Protein AF-A0A2N5FIF6-F1 (afdb_monomer_lite)

Sequence (144 aa):
MFKKMLKNERGLTLIELLAVVVILGIIAAIAVPSIGGIINKSKEDAVHAEALQVLDAAKLYVSTNNPTATTTTLTNDGANSNKELDEYLDGVGTYSITVNYADGKYSYADIEVTKDSKTVEYETEAKLRSKDTSKTPASGDSGS

Radius of gyration: 27.83 Å; chains: 1; bounding box: 78×58×68 Å

Structure (mmCIF, N/CA/C/O backbone):
data_AF-A0A2N5FIF6-F1
#
_entry.id   AF-A0A2N5FIF6-F1
#
loop_
_atom_site.group_PDB
_atom_site.id
_atom_site.type_symbol
_atom_site.label_atom_id
_atom_site.label_alt_id
_atom_site.label_comp_id
_atom_site.label_asym_id
_atom_site.label_entity_id
_atom_site.label_seq_id
_atom_site.pdbx_PDB_ins_code
_atom_site.Cartn_x
_atom_site.Cartn_y
_atom_site.Cartn_z
_atom_site.occupancy
_atom_site.B_iso_or_equiv
_atom_site.auth_seq_id
_atom_site.auth_comp_id
_atom_site.auth_asym_id
_atom_site.auth_atom_id
_atom_site.pdbx_PDB_model_num
ATOM 1 N N . MET A 1 1 ? -51.373 35.112 42.121 1.00 45.31 1 MET A N 1
ATOM 2 C CA . MET A 1 1 ? -51.555 33.856 42.881 1.00 45.31 1 MET A CA 1
ATOM 3 C C . MET A 1 1 ? -50.935 32.716 42.069 1.00 45.31 1 MET A C 1
ATOM 5 O O . MET A 1 1 ? -51.586 32.194 41.179 1.00 45.31 1 MET A O 1
ATOM 9 N N . PHE A 1 2 ? -49.651 32.398 42.281 1.00 54.78 2 PHE A N 1
ATOM 10 C CA . PHE A 1 2 ? -48.960 31.312 41.566 1.00 54.78 2 PHE A CA 1
ATOM 11 C C . PHE A 1 2 ? -48.974 30.049 42.432 1.00 54.78 2 PHE A C 1
ATOM 13 O O . PHE A 1 2 ? -48.338 29.993 43.483 1.00 54.78 2 PHE A O 1
ATOM 20 N N . LYS A 1 3 ? -49.740 29.043 42.006 1.00 60.75 3 LYS A N 1
ATOM 21 C CA . LYS A 1 3 ? -49.862 27.747 42.679 1.00 60.75 3 LYS A CA 1
ATOM 22 C C . LYS A 1 3 ? -48.603 26.926 42.379 1.00 60.75 3 LYS A C 1
ATOM 24 O O . LYS A 1 3 ? -48.448 26.413 41.276 1.00 60.75 3 LYS A O 1
ATOM 29 N N . LYS A 1 4 ? -47.682 26.833 43.345 1.00 60.00 4 LYS A N 1
ATOM 30 C CA . LYS A 1 4 ? -46.513 25.943 43.270 1.00 60.00 4 LYS A CA 1
ATOM 31 C C . LYS A 1 4 ? -46.995 24.490 43.224 1.00 60.00 4 LYS A C 1
ATOM 33 O O . LYS A 1 4 ? -47.425 23.943 44.234 1.00 60.00 4 LYS A O 1
ATOM 38 N N . MET A 1 5 ? -46.923 23.870 42.049 1.00 65.50 5 MET A N 1
ATOM 39 C CA . MET A 1 5 ? -46.959 22.416 41.916 1.00 65.50 5 MET A CA 1
ATOM 40 C C . MET A 1 5 ? -45.620 21.875 42.429 1.00 65.50 5 MET A C 1
ATOM 42 O O . MET A 1 5 ? -44.602 22.022 41.756 1.00 65.50 5 MET A O 1
ATOM 46 N N . LEU A 1 6 ? -45.597 21.293 43.630 1.00 66.00 6 LEU A N 1
ATOM 47 C CA . LEU A 1 6 ? -44.463 20.480 44.068 1.00 66.00 6 LEU A CA 1
ATOM 48 C C . LEU A 1 6 ? -44.429 19.230 43.178 1.00 66.00 6 LEU A C 1
ATOM 50 O O . LEU A 1 6 ? -45.293 18.360 43.282 1.00 66.00 6 LEU A O 1
ATOM 54 N N . LYS A 1 7 ? -43.468 19.184 42.252 1.00 65.50 7 LYS A N 1
ATOM 55 C CA . LYS A 1 7 ? -43.169 17.988 41.464 1.00 65.50 7 LYS A CA 1
ATOM 56 C C . LYS A 1 7 ? -42.639 16.911 42.407 1.00 65.50 7 LYS A C 1
ATOM 58 O O . LYS A 1 7 ? -41.725 17.150 43.188 1.00 65.50 7 LYS A O 1
ATOM 63 N N . ASN A 1 8 ? -43.256 15.741 42.333 1.00 64.81 8 ASN A N 1
ATOM 64 C CA . ASN A 1 8 ? -42.895 14.567 43.109 1.00 64.81 8 ASN A CA 1
ATOM 65 C C . ASN A 1 8 ? -41.636 13.945 42.476 1.00 64.81 8 ASN A C 1
ATOM 67 O O . ASN A 1 8 ? -41.737 13.174 41.523 1.00 64.81 8 ASN A O 1
ATOM 71 N N . GLU A 1 9 ? -40.456 14.331 42.957 1.00 67.06 9 GLU A N 1
ATOM 72 C CA . GLU A 1 9 ? -39.167 13.755 42.557 1.00 67.06 9 GLU A CA 1
ATOM 73 C C . GLU A 1 9 ? -39.080 12.322 43.116 1.00 67.06 9 GLU A C 1
ATOM 75 O O . GLU A 1 9 ? -38.637 12.092 44.241 1.00 67.06 9 GLU A O 1
ATOM 80 N N . ARG A 1 10 ? -39.582 11.336 42.363 1.00 72.12 10 ARG A N 1
ATOM 81 C CA . ARG A 1 10 ? -39.348 9.918 42.665 1.00 72.12 10 ARG A CA 1
ATOM 82 C C . ARG A 1 10 ? -37.876 9.622 42.367 1.00 72.12 10 ARG A C 1
ATOM 84 O O . ARG A 1 10 ? -37.499 9.531 41.204 1.00 72.12 10 ARG A O 1
ATOM 91 N N . GLY A 1 11 ? -37.055 9.537 43.410 1.00 72.88 11 GLY A N 1
ATOM 92 C CA . GLY A 1 11 ? -35.635 9.212 43.290 1.00 72.88 11 GLY A CA 1
ATOM 93 C C . GLY A 1 11 ? -35.421 7.792 42.762 1.00 72.88 11 GLY A C 1
ATOM 94 O O . GLY A 1 11 ? -36.074 6.856 43.222 1.00 72.88 11 GLY A O 1
ATOM 95 N N . LEU A 1 12 ? -34.507 7.652 41.800 1.00 75.81 12 LEU A N 1
ATOM 96 C CA . LEU A 1 12 ? -33.992 6.362 41.341 1.00 75.81 12 LEU A CA 1
ATOM 97 C C . LEU A 1 12 ? -33.280 5.652 42.492 1.00 75.81 12 LEU A C 1
ATOM 99 O O . LEU A 1 12 ? -32.583 6.278 43.295 1.00 75.81 12 LEU A O 1
ATOM 103 N N . THR A 1 13 ? -33.441 4.338 42.569 1.00 89.62 13 THR A N 1
ATOM 104 C CA . THR A 1 13 ? -32.770 3.544 43.596 1.00 89.62 13 THR A CA 1
ATOM 105 C C . THR A 1 13 ? -31.311 3.287 43.207 1.00 89.62 13 THR A C 1
ATOM 107 O O . THR A 1 13 ? -30.980 3.135 42.031 1.00 89.62 13 THR A O 1
ATOM 110 N N . LEU A 1 14 ? -30.404 3.201 44.190 1.00 85.81 14 LEU A N 1
ATOM 111 C CA . LEU A 1 14 ? -28.992 2.883 43.917 1.00 85.81 14 LEU A CA 1
ATOM 112 C C . LEU A 1 14 ? -28.826 1.522 43.223 1.00 85.81 14 LEU A C 1
ATOM 114 O O . LEU A 1 14 ? -27.903 1.349 42.433 1.00 85.81 14 LEU A O 1
ATOM 118 N N . ILE A 1 15 ? -29.729 0.572 43.490 1.00 90.62 15 ILE A N 1
ATOM 119 C CA . ILE A 1 15 ? -29.700 -0.760 42.878 1.00 90.62 15 ILE A CA 1
ATOM 120 C C . ILE A 1 15 ? -30.021 -0.717 41.377 1.00 90.62 15 ILE A C 1
ATOM 122 O O . ILE A 1 15 ? -29.394 -1.444 40.610 1.00 90.62 15 ILE A O 1
ATOM 126 N N . GLU A 1 16 ? -30.924 0.166 40.938 1.00 88.56 16 GLU A N 1
ATOM 127 C CA . GLU A 1 16 ? -31.212 0.366 39.511 1.00 88.56 16 GLU A CA 1
ATOM 128 C C . GLU A 1 16 ? -30.000 0.929 38.775 1.00 88.56 16 GLU A C 1
ATOM 130 O O . GLU A 1 16 ? -29.629 0.418 37.719 1.00 88.56 16 GLU A O 1
ATOM 135 N N . LEU A 1 17 ? -29.334 1.934 39.351 1.00 90.00 17 LEU A N 1
ATOM 136 C CA . LEU A 1 17 ? -28.117 2.484 38.752 1.00 90.00 17 LEU A CA 1
ATOM 137 C C . LEU A 1 17 ? -26.974 1.461 38.742 1.00 90.00 17 LEU A C 1
ATOM 139 O O . LEU A 1 17 ? -26.237 1.376 37.760 1.00 90.00 17 LEU A O 1
ATOM 143 N N . LEU A 1 18 ? -26.856 0.642 39.790 1.00 92.12 18 LEU A N 1
ATOM 144 C CA . LEU A 1 18 ? -25.831 -0.395 39.875 1.00 92.12 18 LEU A CA 1
ATOM 145 C C . LEU A 1 18 ? -26.025 -1.485 38.813 1.00 92.12 18 LEU A C 1
ATOM 147 O O . LEU A 1 18 ? -25.063 -1.846 38.136 1.00 92.12 18 LEU A O 1
ATOM 151 N N . ALA A 1 19 ? -27.254 -1.969 38.612 1.00 93.25 19 ALA A N 1
ATOM 152 C CA . ALA A 1 19 ? -27.547 -2.976 37.592 1.00 93.25 19 ALA A CA 1
ATOM 153 C C . ALA A 1 19 ? -27.189 -2.488 36.175 1.00 93.25 19 ALA A C 1
ATOM 155 O O . ALA A 1 19 ? -26.615 -3.241 35.388 1.00 93.25 19 ALA A O 1
ATOM 156 N N . VAL A 1 20 ? -27.457 -1.215 35.862 1.00 94.06 20 VAL A N 1
ATOM 157 C CA . VAL A 1 20 ? -27.132 -0.622 34.554 1.00 94.06 20 VAL A CA 1
ATOM 158 C C . VAL A 1 20 ? -25.622 -0.564 34.325 1.00 94.06 20 VAL A C 1
ATOM 160 O O . VAL A 1 20 ? -25.153 -0.982 33.267 1.00 94.06 20 VAL A O 1
ATOM 163 N N . VAL A 1 21 ? -24.844 -0.097 35.306 1.00 94.19 21 VAL A N 1
ATOM 164 C CA . VAL A 1 21 ? -23.379 -0.006 35.167 1.00 94.19 21 VAL A CA 1
ATOM 165 C C . VAL A 1 21 ? -22.745 -1.392 35.028 1.00 94.19 21 VAL A C 1
ATOM 167 O O . VAL A 1 21 ? -21.814 -1.551 34.242 1.00 94.19 21 VAL A O 1
ATOM 170 N N . VAL A 1 22 ? -23.275 -2.411 35.716 1.00 95.75 22 VAL A N 1
ATOM 171 C CA . VAL A 1 22 ? -22.817 -3.803 35.562 1.00 95.75 22 VAL A CA 1
ATOM 172 C C . VAL A 1 22 ? -23.051 -4.308 34.137 1.00 95.75 22 VAL A C 1
ATOM 174 O O . VAL A 1 22 ? -22.129 -4.841 33.521 1.00 95.75 22 VAL A O 1
ATOM 177 N N . ILE A 1 23 ? -24.249 -4.102 33.580 1.00 95.88 23 ILE A N 1
ATOM 178 C CA . ILE A 1 23 ? -24.562 -4.521 32.206 1.00 95.88 23 ILE A CA 1
ATOM 179 C C . ILE A 1 23 ? -23.682 -3.768 31.194 1.00 95.88 23 ILE A C 1
ATOM 181 O O . ILE A 1 23 ? -23.093 -4.396 30.313 1.00 95.88 23 ILE A O 1
ATOM 185 N N . LEU A 1 24 ? -23.528 -2.445 31.341 1.00 95.50 24 LEU A N 1
ATOM 186 C CA . LEU A 1 24 ? -22.642 -1.639 30.491 1.00 95.50 24 LEU A CA 1
ATOM 187 C C . LEU A 1 24 ? -21.179 -2.092 30.592 1.00 95.50 24 LEU A C 1
ATOM 189 O O . LEU A 1 24 ? -20.490 -2.135 29.575 1.00 95.50 24 LEU A O 1
ATOM 193 N N . GLY A 1 25 ? -20.720 -2.481 31.786 1.00 95.69 25 GLY A N 1
ATOM 194 C CA . GLY A 1 25 ? -19.377 -3.014 32.012 1.00 95.69 25 GLY A CA 1
ATOM 195 C C . GLY A 1 25 ? -19.119 -4.319 31.257 1.00 95.69 25 GLY A C 1
ATOM 196 O O . GLY A 1 25 ? -18.078 -4.456 30.617 1.00 95.69 25 GLY A O 1
ATOM 197 N N . ILE A 1 26 ? -20.080 -5.249 31.261 1.00 95.06 26 ILE A N 1
ATOM 198 C CA . ILE A 1 26 ? -19.975 -6.521 30.524 1.00 95.06 26 ILE A CA 1
ATOM 199 C C . ILE A 1 26 ? -19.948 -6.272 29.009 1.00 95.06 26 ILE A C 1
ATOM 201 O O . ILE A 1 26 ? -19.101 -6.828 28.309 1.00 95.06 26 ILE A O 1
ATOM 205 N N . ILE A 1 27 ? -20.837 -5.412 28.498 1.00 94.12 27 ILE A N 1
ATOM 206 C CA . ILE A 1 27 ? -20.878 -5.070 27.067 1.00 94.12 27 ILE A CA 1
ATOM 207 C C . ILE A 1 27 ? -19.566 -4.400 26.642 1.00 94.12 27 ILE A C 1
ATOM 209 O O . ILE A 1 27 ? -18.978 -4.794 25.635 1.00 94.12 27 ILE A O 1
ATOM 213 N N . ALA A 1 28 ? -19.073 -3.430 27.418 1.00 90.75 28 ALA A N 1
ATOM 214 C CA . ALA A 1 28 ? -17.826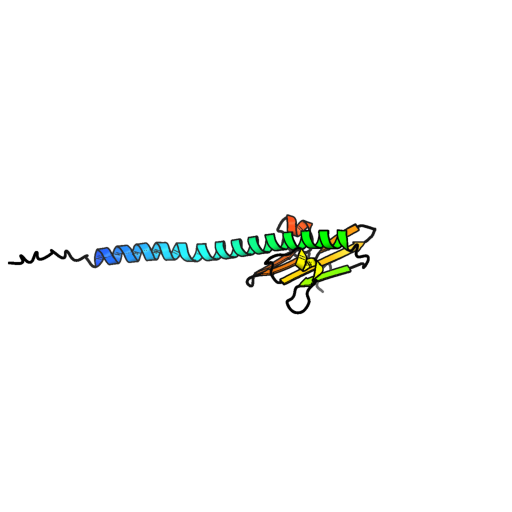 -2.728 27.125 1.00 90.75 28 ALA A CA 1
ATOM 215 C C . ALA A 1 28 ? -16.615 -3.675 27.110 1.00 90.75 28 ALA A C 1
ATOM 217 O O . ALA A 1 28 ? -15.772 -3.566 26.219 1.00 90.75 28 ALA A O 1
ATOM 218 N N . ALA A 1 29 ? -16.554 -4.636 28.039 1.00 90.31 29 ALA A N 1
ATOM 219 C CA . ALA A 1 29 ? -15.465 -5.610 28.114 1.00 90.31 29 ALA A CA 1
ATOM 220 C C . ALA A 1 29 ? -15.338 -6.478 26.848 1.00 90.31 29 ALA A C 1
ATOM 222 O O . ALA A 1 29 ? -14.224 -6.801 26.443 1.00 90.31 29 ALA A O 1
ATOM 223 N N . ILE A 1 30 ? -16.456 -6.830 26.201 1.00 88.12 30 ILE A N 1
ATOM 224 C CA . ILE A 1 30 ? -16.464 -7.632 24.964 1.00 88.12 30 ILE A CA 1
ATOM 225 C C . ILE A 1 30 ? -16.298 -6.740 23.724 1.00 88.12 30 ILE A C 1
ATOM 227 O O . ILE A 1 30 ? -15.567 -7.084 22.795 1.00 88.12 30 ILE A O 1
ATOM 231 N N . ALA A 1 31 ? -16.966 -5.585 23.696 1.00 82.31 31 ALA A N 1
ATOM 232 C CA . ALA A 1 31 ? -17.021 -4.729 22.515 1.00 82.31 31 ALA A CA 1
ATOM 233 C C . ALA A 1 31 ? -15.674 -4.053 22.200 1.00 82.31 31 ALA A C 1
ATOM 235 O O . ALA A 1 31 ? -15.246 -4.051 21.045 1.00 82.31 31 ALA A O 1
ATOM 236 N N . VAL A 1 32 ? -14.976 -3.517 23.208 1.00 82.25 32 VAL A N 1
ATOM 237 C CA . VAL A 1 32 ? -13.726 -2.754 23.023 1.00 82.25 32 VAL A CA 1
ATOM 238 C C . VAL A 1 32 ? -12.621 -3.540 22.294 1.00 82.25 32 VAL A C 1
ATOM 240 O O . VAL A 1 32 ? -12.098 -3.012 21.309 1.00 82.25 32 VAL A O 1
ATOM 243 N N . PRO A 1 33 ? -12.263 -4.784 22.682 1.00 80.44 33 PRO A N 1
ATOM 244 C CA . PRO A 1 33 ? -11.205 -5.520 21.985 1.00 80.44 33 PRO A CA 1
ATOM 245 C C . PRO A 1 33 ? -11.558 -5.861 20.527 1.00 80.44 33 PRO A C 1
ATOM 247 O O . PRO A 1 33 ? -10.665 -5.918 19.684 1.00 80.44 33 PRO A O 1
ATOM 250 N N . SER A 1 34 ? -12.844 -6.031 20.193 1.00 78.25 34 SER A N 1
ATOM 251 C CA . SER A 1 34 ? -13.273 -6.385 18.829 1.00 78.25 34 SER A CA 1
ATOM 252 C C . SER A 1 34 ? -13.123 -5.241 17.811 1.00 78.25 34 SER A C 1
ATOM 254 O O . SER A 1 34 ? -12.786 -5.481 16.651 1.00 78.25 34 SER A O 1
ATOM 256 N N . ILE A 1 35 ? -13.300 -3.987 18.240 1.00 81.62 35 ILE A N 1
ATOM 257 C CA . ILE A 1 35 ? -13.283 -2.808 17.356 1.00 81.62 35 ILE A CA 1
ATOM 258 C C . ILE A 1 35 ? -11.864 -2.497 16.854 1.00 81.62 35 ILE A C 1
ATOM 260 O O . ILE A 1 35 ? -11.682 -2.134 15.691 1.00 81.62 35 ILE A O 1
ATOM 264 N N . GLY A 1 36 ? -10.840 -2.683 17.694 1.00 84.06 36 GLY A N 1
ATOM 265 C CA . GLY A 1 36 ? -9.449 -2.397 17.322 1.00 84.06 36 GLY A CA 1
ATOM 266 C C . GLY A 1 36 ? -8.929 -3.266 16.169 1.00 84.06 36 GLY A C 1
ATOM 267 O O . GLY A 1 36 ? -8.233 -2.768 15.283 1.00 84.06 36 GLY A O 1
ATOM 268 N N . GLY A 1 37 ? -9.296 -4.552 16.145 1.00 85.25 37 GLY A N 1
ATOM 269 C CA . GLY A 1 37 ? -8.913 -5.474 15.069 1.00 85.25 37 GLY A CA 1
ATOM 270 C C . GLY A 1 37 ? -9.538 -5.102 13.724 1.00 85.25 37 GLY A C 1
ATOM 271 O O . GLY A 1 37 ? -8.841 -5.065 12.710 1.00 85.25 37 GLY A O 1
ATOM 272 N N . ILE A 1 38 ? -10.826 -4.742 13.729 1.00 87.31 38 ILE A N 1
ATOM 273 C CA . ILE A 1 38 ? -11.559 -4.333 12.523 1.00 87.31 38 ILE A CA 1
ATOM 274 C C . ILE A 1 38 ? -10.956 -3.056 11.938 1.00 87.31 38 ILE A C 1
ATOM 276 O O . ILE A 1 38 ? -10.672 -3.010 10.748 1.00 87.31 38 ILE A O 1
ATOM 280 N N . ILE A 1 39 ? -10.685 -2.044 12.770 1.00 88.19 39 ILE A N 1
ATOM 281 C CA . ILE A 1 39 ? -10.073 -0.787 12.311 1.00 88.19 39 ILE A CA 1
ATOM 282 C C . ILE A 1 39 ? -8.709 -1.047 11.666 1.00 88.19 39 ILE A C 1
ATOM 284 O O . ILE A 1 39 ? -8.412 -0.492 10.610 1.00 88.19 39 ILE A O 1
ATOM 288 N N . ASN A 1 40 ? -7.877 -1.892 12.281 1.00 89.56 40 ASN A N 1
ATOM 289 C CA . ASN A 1 40 ? -6.575 -2.239 11.717 1.00 89.56 40 ASN A CA 1
ATOM 290 C C . ASN A 1 40 ? -6.705 -2.925 10.356 1.00 89.56 40 ASN A C 1
ATOM 292 O O . ASN A 1 40 ? -5.962 -2.562 9.445 1.00 89.56 40 ASN A O 1
ATOM 296 N N . LYS A 1 41 ? -7.655 -3.857 10.206 1.00 90.81 41 LYS A N 1
ATOM 297 C CA . LYS A 1 41 ? -7.876 -4.537 8.929 1.00 90.81 41 LYS A CA 1
ATOM 298 C C . LYS A 1 41 ? -8.411 -3.590 7.859 1.00 90.81 41 LYS A C 1
ATOM 300 O O . LYS A 1 41 ? -7.899 -3.601 6.748 1.00 90.81 41 LYS A O 1
ATOM 305 N N . SER A 1 42 ? -9.354 -2.713 8.206 1.00 93.38 42 SER A N 1
ATOM 306 C CA . SER A 1 42 ? -9.865 -1.694 7.283 1.00 93.38 42 SER A CA 1
ATOM 307 C C . SER A 1 42 ? -8.766 -0.752 6.793 1.00 93.38 42 SER A C 1
ATOM 309 O O . SER A 1 42 ? -8.755 -0.392 5.620 1.00 93.38 42 SER A O 1
ATOM 311 N N . LYS A 1 43 ? -7.826 -0.365 7.667 1.00 93.56 43 LYS A N 1
ATOM 312 C CA . LYS A 1 43 ? -6.662 0.434 7.262 1.00 93.56 43 LYS A CA 1
ATOM 313 C C . LYS A 1 43 ? -5.751 -0.341 6.312 1.00 93.56 43 LYS A C 1
ATOM 315 O O . LYS A 1 43 ? -5.362 0.198 5.289 1.00 93.56 43 LYS A O 1
ATOM 320 N N . GLU A 1 44 ? -5.437 -1.595 6.623 1.00 94.25 44 GLU A N 1
ATOM 321 C CA . GLU A 1 44 ? -4.618 -2.453 5.756 1.00 94.25 44 GLU A CA 1
ATOM 322 C C . GLU A 1 44 ? -5.259 -2.647 4.373 1.00 94.25 44 GLU A C 1
ATOM 324 O O . GLU A 1 44 ? -4.582 -2.513 3.359 1.00 94.25 44 GLU A O 1
ATOM 329 N N . ASP A 1 45 ? -6.572 -2.885 4.318 1.00 94.94 45 ASP A N 1
ATOM 330 C CA . ASP A 1 45 ? -7.312 -3.012 3.060 1.00 94.94 45 ASP A CA 1
ATOM 331 C C . ASP A 1 45 ? -7.344 -1.697 2.259 1.00 94.94 45 ASP A C 1
ATOM 333 O O . ASP A 1 45 ? -7.315 -1.739 1.028 1.00 94.94 45 ASP A O 1
ATOM 337 N N . ALA A 1 46 ? -7.366 -0.540 2.931 1.00 95.19 46 ALA A N 1
ATOM 338 C CA . ALA A 1 46 ? -7.265 0.764 2.277 1.00 95.19 46 ALA A CA 1
ATOM 339 C C . ALA A 1 46 ? -5.876 0.984 1.658 1.00 95.19 46 ALA A C 1
ATOM 341 O O . ALA A 1 46 ? -5.785 1.308 0.477 1.00 95.19 46 ALA A O 1
ATOM 342 N N . VAL A 1 47 ? -4.796 0.729 2.408 1.00 96.56 47 VAL A N 1
ATOM 343 C CA . VAL A 1 47 ? -3.422 0.850 1.880 1.00 96.56 47 VAL A CA 1
ATOM 344 C C . VAL A 1 47 ? -3.172 -0.167 0.760 1.00 96.56 47 VAL A C 1
ATOM 346 O O . VAL A 1 47 ? -2.516 0.136 -0.232 1.00 96.56 47 VAL A O 1
ATOM 349 N N . HIS A 1 48 ? -3.760 -1.360 0.849 1.00 96.44 48 HIS A N 1
ATOM 350 C CA . HIS A 1 48 ? -3.728 -2.329 -0.242 1.00 96.44 48 HIS A CA 1
ATOM 351 C C . HIS A 1 48 ? -4.371 -1.794 -1.537 1.00 96.44 48 HIS A C 1
ATOM 353 O O . HIS A 1 48 ? -3.838 -2.008 -2.626 1.00 96.44 48 HIS A O 1
ATOM 359 N N . ALA A 1 49 ? -5.506 -1.096 -1.439 1.00 96.31 49 ALA A N 1
ATOM 360 C CA . ALA A 1 49 ? -6.133 -0.472 -2.603 1.00 96.31 49 ALA A CA 1
ATOM 361 C C . ALA A 1 49 ? -5.243 0.629 -3.209 1.00 96.31 49 ALA A C 1
ATOM 363 O O . ALA A 1 49 ? -5.151 0.738 -4.429 1.00 96.31 49 ALA A O 1
ATOM 364 N N . GLU A 1 50 ? -4.528 1.384 -2.374 1.00 96.44 50 GLU A N 1
ATOM 365 C CA . GLU A 1 50 ? -3.537 2.363 -2.837 1.00 96.44 50 GLU A CA 1
ATOM 366 C C . GLU A 1 50 ? -2.353 1.692 -3.547 1.00 96.44 50 GLU A C 1
ATOM 368 O O . GLU A 1 50 ? -1.901 2.186 -4.575 1.00 96.44 50 GLU A O 1
ATOM 373 N N . ALA A 1 51 ? -1.900 0.520 -3.092 1.00 97.44 51 ALA A N 1
ATOM 374 C CA . ALA A 1 51 ? -0.870 -0.251 -3.795 1.00 97.44 51 ALA A CA 1
ATOM 375 C C . ALA A 1 51 ? -1.305 -0.690 -5.204 1.00 97.44 51 ALA A C 1
ATOM 377 O O . ALA A 1 51 ? -0.491 -0.685 -6.130 1.00 97.44 51 ALA A O 1
ATOM 378 N N . LEU A 1 52 ? -2.588 -1.015 -5.403 1.00 97.25 52 LEU A N 1
ATOM 379 C CA . LEU A 1 52 ? -3.135 -1.263 -6.744 1.00 97.25 52 LEU A CA 1
ATOM 380 C C . LEU A 1 52 ? -3.111 0.004 -7.606 1.00 97.25 52 LEU A C 1
ATOM 382 O O . LEU A 1 52 ? -2.737 -0.064 -8.774 1.00 97.25 52 LEU A O 1
ATOM 386 N N . GLN A 1 53 ? -3.442 1.156 -7.024 1.00 96.62 53 GLN A N 1
ATOM 387 C CA . GLN A 1 53 ? -3.384 2.440 -7.720 1.00 96.62 53 GLN A CA 1
ATOM 388 C C . GLN A 1 53 ? -1.948 2.796 -8.141 1.00 96.62 53 GLN A C 1
ATOM 390 O O . GLN A 1 53 ? -1.730 3.206 -9.280 1.00 96.62 53 GLN A O 1
ATOM 395 N N . VAL A 1 54 ? -0.959 2.572 -7.268 1.00 97.38 54 VAL A N 1
ATOM 396 C CA . VAL A 1 54 ? 0.471 2.757 -7.576 1.00 97.38 54 VAL A CA 1
ATOM 397 C C . VAL A 1 54 ? 0.924 1.830 -8.705 1.00 97.38 54 VAL A C 1
ATOM 399 O O . VAL A 1 54 ? 1.625 2.271 -9.615 1.00 97.38 54 VAL A O 1
ATOM 402 N N . LEU A 1 55 ? 0.496 0.564 -8.701 1.00 97.56 55 LEU A N 1
ATOM 403 C CA . LEU A 1 55 ? 0.788 -0.370 -9.792 1.00 97.56 55 LEU A CA 1
ATOM 404 C C . LEU A 1 55 ? 0.215 0.117 -11.132 1.00 97.56 55 LEU A C 1
ATOM 406 O O . LEU A 1 55 ? 0.903 0.065 -12.155 1.00 97.56 55 LEU A O 1
ATOM 410 N N . ASP A 1 56 ? -1.035 0.572 -11.146 1.00 96.62 56 ASP A N 1
ATOM 411 C CA . ASP A 1 56 ? -1.680 1.053 -12.368 1.00 96.62 56 ASP A CA 1
ATOM 412 C C . ASP A 1 56 ? -1.021 2.349 -12.877 1.00 96.62 56 ASP A C 1
ATOM 414 O O . ASP A 1 56 ? -0.790 2.492 -14.081 1.00 96.62 56 ASP A O 1
ATOM 418 N N . ALA A 1 57 ? -0.601 3.240 -11.974 1.00 96.19 57 ALA A N 1
ATOM 419 C CA . ALA A 1 57 ? 0.200 4.414 -12.316 1.00 96.19 57 ALA A CA 1
ATOM 420 C C . ALA A 1 57 ? 1.571 4.029 -12.903 1.00 96.19 57 ALA A C 1
ATOM 422 O O . ALA A 1 57 ? 1.978 4.574 -13.928 1.00 96.19 57 ALA A O 1
ATOM 423 N N . ALA A 1 58 ? 2.261 3.037 -12.328 1.00 96.19 58 ALA A N 1
ATOM 424 C CA . ALA A 1 58 ? 3.519 2.507 -12.866 1.00 96.19 58 ALA A CA 1
ATOM 425 C C . ALA A 1 58 ? 3.363 1.923 -14.272 1.00 96.19 58 ALA A C 1
ATOM 427 O O . ALA A 1 58 ? 4.236 2.101 -15.124 1.00 96.19 58 ALA A O 1
ATOM 428 N N . LYS A 1 59 ? 2.239 1.264 -14.556 1.00 95.62 59 LYS A N 1
ATOM 429 C CA . LYS A 1 59 ? 1.920 0.786 -15.908 1.00 95.62 59 LYS A CA 1
ATOM 430 C C . LYS A 1 59 ? 1.724 1.925 -16.892 1.00 95.62 59 LYS A C 1
ATOM 432 O O . LYS A 1 59 ? 2.241 1.856 -18.007 1.00 95.62 59 LYS A O 1
ATOM 437 N N . LEU A 1 60 ? 1.024 2.974 -16.478 1.00 94.50 60 LEU A N 1
ATOM 438 C CA . LEU A 1 60 ? 0.830 4.154 -17.308 1.00 94.50 60 LEU A CA 1
ATOM 439 C C . LEU A 1 60 ? 2.158 4.873 -17.581 1.00 94.50 60 LEU A C 1
ATOM 441 O O . LEU A 1 60 ? 2.458 5.174 -18.733 1.00 94.50 60 LEU A O 1
ATOM 445 N N . TYR A 1 61 ? 3.000 5.037 -16.559 1.00 93.94 61 TYR A N 1
ATOM 446 C CA . TYR A 1 61 ? 4.354 5.575 -16.705 1.00 93.94 61 TYR A CA 1
ATOM 447 C C . TYR A 1 61 ? 5.181 4.785 -17.714 1.00 93.94 61 TYR A C 1
ATOM 449 O O . TYR A 1 61 ? 5.788 5.366 -18.609 1.00 93.94 61 TYR A O 1
ATOM 457 N N . VAL A 1 62 ? 5.178 3.455 -17.610 1.00 94.31 62 VAL A N 1
ATOM 458 C CA . VAL A 1 62 ? 5.895 2.589 -18.549 1.00 94.31 62 VAL A CA 1
ATOM 459 C C . VAL A 1 62 ? 5.367 2.754 -19.975 1.00 94.31 62 VAL A C 1
ATOM 461 O O . VAL A 1 62 ? 6.164 2.828 -20.908 1.00 94.31 62 VAL A O 1
ATOM 464 N N . SER A 1 63 ? 4.048 2.861 -20.149 1.00 93.31 63 SER A N 1
ATOM 465 C CA . SER A 1 63 ? 3.430 3.076 -21.462 1.00 93.31 63 SER A CA 1
ATOM 466 C C . SER A 1 63 ? 3.812 4.421 -22.088 1.00 93.31 63 SER A C 1
ATOM 468 O O . SER A 1 63 ? 3.929 4.510 -23.310 1.00 93.31 63 SER A O 1
ATOM 470 N N . THR A 1 64 ? 3.981 5.465 -21.276 1.00 92.12 64 THR A N 1
ATOM 471 C CA . THR A 1 64 ? 4.329 6.814 -21.745 1.00 92.12 64 THR A CA 1
ATOM 472 C C . THR A 1 64 ? 5.829 6.943 -22.005 1.00 92.12 64 THR A C 1
ATOM 474 O O . THR A 1 64 ? 6.243 7.408 -23.066 1.00 92.12 64 THR A O 1
ATOM 477 N N . ASN A 1 65 ? 6.654 6.486 -21.063 1.00 91.62 65 ASN A N 1
ATOM 478 C CA . ASN A 1 65 ? 8.091 6.757 -21.047 1.00 91.62 65 ASN A CA 1
ATOM 479 C C . ASN A 1 65 ? 8.947 5.645 -21.651 1.00 91.62 65 ASN A C 1
ATOM 481 O O . ASN A 1 65 ? 10.101 5.890 -21.991 1.00 91.62 65 ASN A O 1
ATOM 485 N N . ASN A 1 66 ? 8.395 4.438 -21.814 1.00 92.75 66 ASN A N 1
ATOM 486 C CA . ASN A 1 66 ? 9.084 3.281 -22.388 1.00 92.75 66 ASN A CA 1
ATOM 487 C C . ASN A 1 66 ? 10.494 3.077 -21.790 1.00 92.75 66 ASN A C 1
ATOM 489 O O . ASN A 1 66 ? 11.477 3.030 -22.538 1.00 92.75 66 ASN A O 1
ATOM 493 N N . PRO A 1 67 ? 10.634 2.997 -20.449 1.00 91.44 67 PRO A N 1
ATOM 494 C CA . PRO A 1 67 ? 11.942 2.884 -19.819 1.00 91.44 67 PRO A CA 1
ATOM 495 C C . PRO A 1 67 ? 12.647 1.614 -20.306 1.00 91.44 67 PRO A C 1
ATOM 497 O O . PRO A 1 67 ? 12.044 0.543 -20.368 1.00 91.44 67 PRO A O 1
ATOM 500 N N . THR A 1 68 ? 13.922 1.735 -20.667 1.00 92.31 68 THR A N 1
ATOM 501 C CA . THR A 1 68 ? 14.728 0.624 -21.207 1.00 92.31 68 THR A CA 1
ATOM 502 C C . THR A 1 68 ? 15.796 0.127 -20.238 1.00 92.31 68 THR A C 1
ATOM 504 O O . THR A 1 68 ? 16.462 -0.869 -20.518 1.00 92.31 68 THR A O 1
ATOM 507 N N . ALA A 1 69 ? 15.966 0.798 -19.095 1.00 94.12 69 ALA A N 1
ATOM 508 C CA . ALA A 1 69 ? 16.842 0.331 -18.031 1.00 94.12 69 ALA A CA 1
ATOM 509 C C . ALA A 1 69 ? 16.327 -1.001 -17.469 1.00 94.12 69 ALA A C 1
ATOM 511 O O . ALA A 1 69 ? 15.124 -1.161 -17.262 1.00 94.12 69 ALA A O 1
ATOM 512 N N . THR A 1 70 ? 17.242 -1.935 -17.186 1.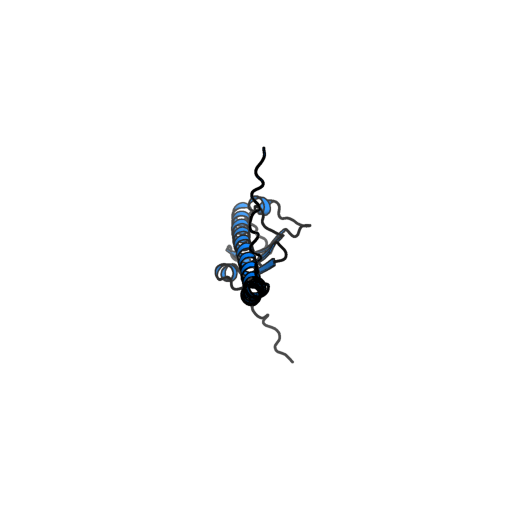00 94.81 70 THR A N 1
ATOM 513 C CA . THR A 1 70 ? 16.910 -3.266 -16.650 1.00 94.81 70 THR A CA 1
ATOM 514 C C . THR A 1 70 ? 16.037 -3.180 -15.403 1.00 94.81 70 THR A C 1
ATOM 516 O O . THR A 1 70 ? 15.103 -3.962 -15.256 1.00 94.81 70 THR A O 1
ATOM 519 N N . THR A 1 71 ? 16.319 -2.205 -14.539 1.00 96.12 71 THR A N 1
ATOM 520 C CA . THR A 1 71 ? 15.597 -1.963 -13.294 1.00 96.12 71 THR A CA 1
ATOM 521 C C . THR A 1 71 ? 15.435 -0.461 -13.102 1.00 96.12 71 THR A C 1
ATOM 523 O O . THR A 1 71 ? 16.402 0.292 -13.210 1.00 96.12 71 THR A O 1
ATOM 526 N N . THR A 1 72 ? 14.210 -0.025 -12.824 1.00 94.94 72 THR A N 1
ATOM 527 C CA . THR A 1 72 ? 13.863 1.360 -12.489 1.00 94.94 72 THR A CA 1
ATOM 528 C C . THR A 1 72 ? 12.992 1.353 -11.243 1.00 94.94 72 THR A C 1
ATOM 530 O O . THR A 1 72 ? 11.927 0.744 -11.250 1.00 94.94 72 THR A O 1
ATOM 533 N N . THR A 1 73 ? 13.414 2.042 -10.187 1.00 95.62 73 THR A N 1
ATOM 534 C CA . THR A 1 73 ? 12.593 2.222 -8.983 1.00 95.62 73 THR A CA 1
ATOM 535 C C . THR A 1 73 ? 11.872 3.560 -9.063 1.00 95.62 73 THR A C 1
ATOM 537 O O . THR A 1 73 ? 12.501 4.608 -9.210 1.00 95.62 73 THR A O 1
ATOM 540 N N . LEU A 1 74 ? 10.547 3.521 -8.979 1.00 94.94 74 LEU A N 1
ATOM 541 C CA . LEU A 1 74 ? 9.691 4.696 -8.900 1.00 94.94 74 LEU A CA 1
ATOM 542 C C . LEU A 1 74 ? 9.253 4.841 -7.446 1.00 94.94 74 LEU A C 1
ATOM 544 O O . LEU A 1 74 ? 8.754 3.884 -6.860 1.00 94.94 74 LEU A O 1
ATOM 548 N N . THR A 1 75 ? 9.469 6.010 -6.854 1.00 95.81 75 THR A N 1
ATOM 549 C CA . THR A 1 75 ? 9.258 6.201 -5.418 1.00 95.81 75 THR A CA 1
ATOM 550 C C . THR A 1 75 ? 8.739 7.593 -5.096 1.00 95.81 75 THR A C 1
ATOM 552 O O . THR A 1 75 ? 9.026 8.556 -5.813 1.00 95.81 75 THR A O 1
ATOM 555 N N . ASN A 1 76 ? 8.009 7.672 -3.990 1.00 94.19 76 ASN A N 1
ATOM 556 C CA . ASN A 1 76 ? 7.768 8.875 -3.222 1.00 94.19 76 ASN A CA 1
ATOM 557 C C . ASN A 1 76 ? 8.037 8.548 -1.748 1.00 94.19 76 ASN A C 1
ATOM 559 O O . ASN A 1 76 ? 7.229 7.879 -1.109 1.00 94.19 76 ASN A O 1
ATOM 563 N N . ASP A 1 77 ? 9.174 8.998 -1.217 1.00 90.38 77 ASP A N 1
ATOM 564 C CA . ASP A 1 77 ? 9.592 8.764 0.177 1.00 90.38 77 ASP A CA 1
ATOM 565 C C . ASP A 1 77 ? 9.517 10.043 1.044 1.00 90.38 77 ASP A C 1
ATOM 567 O O . ASP A 1 77 ? 9.956 10.067 2.195 1.00 90.38 77 ASP A O 1
ATOM 571 N N . GLY A 1 78 ? 8.958 11.126 0.489 1.00 83.25 78 GLY A N 1
ATOM 572 C CA . GLY A 1 78 ? 8.911 12.460 1.094 1.00 83.25 78 GLY A CA 1
ATOM 573 C C . GLY A 1 78 ? 10.146 13.336 0.836 1.00 83.25 78 GLY A C 1
ATOM 574 O O . GLY A 1 78 ? 10.047 14.558 0.955 1.00 83.25 78 GLY A O 1
ATOM 575 N N . ALA A 1 79 ? 11.283 12.760 0.436 1.00 83.56 79 ALA A N 1
ATOM 576 C CA . ALA A 1 79 ? 12.495 13.480 0.028 1.00 83.56 79 ALA A CA 1
ATOM 577 C C . ALA A 1 79 ? 12.740 13.385 -1.488 1.00 83.56 79 ALA A C 1
ATOM 579 O O . ALA A 1 79 ? 13.104 14.370 -2.133 1.00 83.56 79 ALA A O 1
ATOM 580 N N . ASN A 1 80 ? 12.487 12.213 -2.057 1.00 85.12 80 ASN A N 1
ATOM 581 C CA . ASN A 1 80 ? 12.541 11.881 -3.468 1.00 85.12 80 ASN A CA 1
ATOM 582 C C . ASN A 1 80 ? 11.121 11.579 -3.940 1.00 85.12 80 ASN A C 1
ATOM 584 O O . ASN A 1 80 ? 10.378 10.869 -3.268 1.00 85.12 80 ASN A O 1
ATOM 588 N N . SER A 1 81 ? 10.742 12.127 -5.090 1.00 87.12 81 SER A N 1
ATOM 589 C CA . SER A 1 81 ? 9.427 11.905 -5.696 1.00 87.12 81 SER A CA 1
ATOM 590 C C . SER A 1 81 ? 9.565 11.726 -7.198 1.00 87.12 81 SER A C 1
ATOM 592 O O . SER A 1 81 ? 10.236 12.514 -7.875 1.00 87.12 81 SER A O 1
ATOM 594 N N . ASN A 1 82 ? 8.913 10.698 -7.735 1.00 89.25 82 ASN A N 1
ATOM 595 C CA . ASN A 1 82 ? 8.690 10.592 -9.165 1.00 89.25 82 ASN A CA 1
ATOM 596 C C . ASN A 1 82 ? 7.490 11.469 -9.547 1.00 89.25 82 ASN A C 1
ATOM 598 O O . ASN A 1 82 ? 6.340 11.046 -9.464 1.00 89.25 82 ASN A O 1
ATOM 602 N N . LYS A 1 83 ? 7.777 12.705 -9.972 1.00 85.06 83 LYS A N 1
ATOM 603 C CA . LYS A 1 83 ? 6.748 13.709 -10.284 1.00 85.06 83 LYS A CA 1
ATOM 604 C C . LYS A 1 83 ? 5.756 13.265 -11.356 1.00 85.06 83 LYS A C 1
ATOM 606 O O . LYS A 1 83 ? 4.607 13.670 -11.293 1.00 85.06 83 LYS A O 1
ATOM 611 N N . GLU A 1 84 ? 6.193 12.460 -12.319 1.00 86.88 84 GLU A N 1
ATOM 612 C CA . GLU A 1 84 ? 5.325 11.964 -13.393 1.00 86.88 84 GLU A CA 1
ATOM 613 C C . GLU A 1 84 ? 4.362 10.891 -12.883 1.00 86.88 84 GLU A C 1
ATOM 615 O O . GLU A 1 84 ? 3.216 10.835 -13.312 1.00 86.88 84 GLU A O 1
ATOM 620 N N . LEU A 1 85 ? 4.802 10.048 -11.945 1.00 89.25 85 LEU A N 1
ATOM 621 C CA . LEU A 1 85 ? 3.924 9.065 -11.319 1.00 89.25 85 LEU A CA 1
ATOM 622 C C . LEU A 1 85 ? 2.914 9.718 -10.378 1.00 89.25 85 LEU A C 1
ATOM 624 O O . LEU A 1 85 ? 1.748 9.328 -10.368 1.00 89.25 85 LEU A O 1
ATOM 628 N N . ASP A 1 86 ? 3.358 10.734 -9.635 1.00 88.69 86 ASP A N 1
ATOM 629 C CA . ASP A 1 86 ? 2.517 11.509 -8.723 1.00 88.69 86 ASP A CA 1
ATOM 630 C C . ASP A 1 86 ? 1.349 12.207 -9.452 1.00 88.69 86 ASP A C 1
ATOM 632 O O . ASP A 1 86 ? 0.306 12.428 -8.847 1.00 88.69 86 ASP A O 1
ATOM 636 N N . GLU A 1 87 ? 1.457 12.502 -10.756 1.00 88.06 87 GLU A N 1
ATOM 637 C CA . GLU A 1 87 ? 0.339 13.053 -11.549 1.00 88.06 87 GLU A CA 1
ATOM 638 C C . GLU A 1 87 ? -0.859 12.094 -11.659 1.00 88.06 87 GLU A C 1
ATOM 640 O O . GLU A 1 87 ? -1.990 12.531 -11.881 1.00 88.06 87 GLU A O 1
ATOM 645 N N . TYR A 1 88 ? -0.628 10.791 -11.493 1.00 87.56 88 TYR A N 1
ATOM 646 C CA . TYR A 1 88 ? -1.661 9.754 -11.566 1.00 87.56 88 TYR A CA 1
ATOM 647 C C . TYR A 1 88 ? -2.160 9.305 -10.188 1.00 87.56 88 TYR A C 1
ATOM 649 O O . TYR A 1 88 ? -3.040 8.444 -10.090 1.00 87.56 88 TYR A O 1
ATOM 657 N N . LEU A 1 89 ? -1.598 9.867 -9.119 1.00 91.06 89 LEU A N 1
ATOM 658 C CA . LEU A 1 89 ? -1.816 9.425 -7.754 1.00 91.06 89 LEU A CA 1
ATOM 659 C C . LEU A 1 89 ? -2.387 10.570 -6.917 1.00 91.06 89 LEU A C 1
ATOM 661 O O . LEU A 1 89 ? -1.741 11.587 -6.700 1.00 91.06 89 LEU A O 1
ATOM 665 N N . ASP A 1 90 ? -3.608 10.385 -6.415 1.00 88.88 90 ASP A N 1
ATOM 666 C CA . ASP A 1 90 ? -4.247 11.334 -5.502 1.00 88.88 90 ASP A CA 1
ATOM 667 C C . ASP A 1 90 ? -4.366 10.731 -4.104 1.00 88.88 90 ASP A C 1
ATOM 669 O O . ASP A 1 90 ? -4.876 9.623 -3.926 1.00 88.88 90 ASP A O 1
ATOM 673 N N . GLY A 1 91 ? -3.876 11.470 -3.110 1.00 87.44 91 GLY A N 1
ATOM 674 C CA . GLY A 1 91 ? -4.005 11.131 -1.698 1.00 87.44 91 GLY A CA 1
ATOM 675 C C . GLY A 1 91 ? -3.314 9.841 -1.251 1.00 87.44 91 GLY A C 1
ATOM 676 O O . GLY A 1 91 ? -3.556 9.420 -0.119 1.00 87.44 91 GLY A O 1
ATOM 677 N N . VAL A 1 92 ? -2.483 9.204 -2.078 1.00 90.81 92 VAL A N 1
ATOM 678 C CA . VAL A 1 92 ? -1.668 8.055 -1.653 1.00 90.81 92 VAL A CA 1
ATOM 679 C C . VAL A 1 92 ? -0.577 8.499 -0.679 1.00 90.81 92 VAL A C 1
ATOM 681 O O . VAL A 1 92 ? -0.136 9.650 -0.697 1.00 90.81 92 VAL A O 1
ATOM 684 N N . GLY A 1 93 ? -0.166 7.594 0.207 1.00 91.19 93 GLY A N 1
ATOM 685 C CA . GLY A 1 93 ? 0.981 7.828 1.083 1.00 91.19 93 GLY A CA 1
ATOM 686 C C . GLY A 1 93 ? 2.329 7.732 0.356 1.00 91.19 93 GLY A C 1
ATOM 687 O O . GLY A 1 93 ? 2.416 7.882 -0.862 1.00 91.19 93 GLY A O 1
ATOM 688 N N . THR A 1 94 ? 3.397 7.454 1.104 1.00 95.38 94 THR A N 1
ATOM 689 C CA . THR A 1 94 ? 4.703 7.161 0.498 1.00 95.38 94 THR A CA 1
ATOM 690 C C . THR A 1 94 ? 4.650 5.811 -0.207 1.00 95.38 94 THR A C 1
ATOM 692 O O . THR A 1 94 ? 4.004 4.883 0.288 1.00 95.38 94 THR A O 1
ATOM 695 N N . TYR A 1 95 ? 5.344 5.671 -1.329 1.00 95.81 95 TYR A N 1
ATOM 696 C CA . TYR A 1 95 ? 5.343 4.439 -2.109 1.00 95.81 95 TYR A CA 1
ATOM 697 C C . TYR A 1 95 ? 6.709 4.149 -2.719 1.00 95.81 95 TYR A C 1
ATOM 699 O O . TYR A 1 95 ? 7.497 5.057 -2.959 1.00 95.81 95 TYR A O 1
ATOM 707 N N . SER A 1 96 ? 6.952 2.884 -3.038 1.00 96.81 96 SER A N 1
ATOM 708 C CA . SER A 1 96 ? 8.054 2.429 -3.875 1.00 96.81 96 SER A CA 1
ATOM 709 C C . SER A 1 96 ? 7.569 1.276 -4.747 1.00 96.81 96 SER A C 1
ATOM 711 O O . SER A 1 96 ? 6.839 0.403 -4.287 1.00 96.81 96 SER A O 1
ATOM 713 N N . ILE A 1 97 ? 7.955 1.273 -6.017 1.00 97.25 97 ILE A N 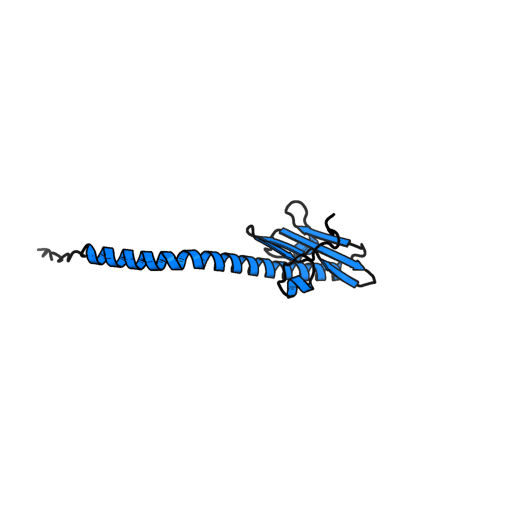1
ATOM 714 C CA . ILE A 1 97 ? 7.693 0.175 -6.942 1.00 97.25 97 ILE A CA 1
ATOM 715 C C . ILE A 1 97 ? 8.869 0.011 -7.893 1.00 97.25 97 ILE A C 1
ATOM 717 O O . ILE A 1 97 ? 9.350 0.973 -8.498 1.00 97.25 97 ILE A O 1
ATOM 721 N N . THR A 1 98 ? 9.318 -1.228 -8.054 1.00 97.00 98 THR A N 1
ATOM 722 C CA . THR A 1 98 ? 10.388 -1.575 -8.981 1.00 97.00 98 THR A CA 1
ATOM 723 C C . THR A 1 98 ? 9.802 -2.082 -10.291 1.00 97.00 98 THR A C 1
ATOM 725 O O . THR A 1 98 ? 9.057 -3.061 -10.336 1.00 97.00 98 THR A O 1
ATOM 728 N N . VAL A 1 99 ? 10.176 -1.422 -11.383 1.00 97.06 99 VAL A N 1
ATOM 729 C CA . VAL A 1 99 ? 9.898 -1.841 -12.754 1.00 97.06 99 VAL A CA 1
ATOM 730 C C . VAL A 1 99 ? 11.131 -2.546 -13.299 1.00 97.06 99 VAL A C 1
ATOM 732 O O . VAL A 1 99 ? 12.203 -1.948 -13.384 1.00 97.06 99 VAL A O 1
ATOM 735 N N . ASN A 1 100 ? 10.974 -3.799 -13.712 1.00 97.00 100 ASN A N 1
ATOM 736 C CA . ASN A 1 100 ? 12.013 -4.551 -14.404 1.00 97.00 100 ASN A CA 1
ATOM 737 C C . ASN A 1 100 ? 11.674 -4.683 -15.887 1.00 97.00 100 ASN A C 1
ATOM 739 O O . ASN A 1 100 ? 10.539 -5.019 -16.236 1.00 97.00 100 ASN A O 1
ATOM 743 N N . TYR A 1 101 ? 12.665 -4.462 -16.745 1.00 96.56 101 TYR A N 1
ATOM 744 C CA . TYR A 1 101 ? 12.553 -4.625 -18.189 1.00 96.56 101 TYR A CA 1
ATOM 745 C C . TYR A 1 101 ? 13.541 -5.682 -18.685 1.00 96.56 101 TYR A C 1
ATOM 747 O O . TYR A 1 101 ? 14.756 -5.541 -18.537 1.00 96.56 101 TYR A O 1
ATOM 755 N N . ALA A 1 102 ? 13.009 -6.744 -19.287 1.00 95.31 102 ALA A N 1
ATOM 756 C CA . ALA A 1 102 ? 13.789 -7.820 -19.891 1.00 95.31 102 ALA A CA 1
ATOM 757 C C . ALA A 1 102 ? 13.035 -8.405 -21.088 1.00 95.31 102 ALA A C 1
ATOM 759 O O . ALA A 1 102 ? 11.813 -8.545 -21.049 1.00 95.31 102 ALA A O 1
ATOM 760 N N . ASP A 1 103 ? 13.755 -8.738 -22.160 1.00 94.00 103 ASP A N 1
ATOM 761 C CA . ASP A 1 103 ? 13.206 -9.420 -23.343 1.00 94.00 103 ASP A CA 1
ATOM 762 C C . ASP A 1 103 ? 11.950 -8.752 -23.944 1.00 94.00 103 ASP A C 1
ATOM 764 O O . ASP A 1 103 ? 11.016 -9.421 -24.394 1.00 94.00 103 ASP A O 1
ATOM 768 N N . GLY A 1 104 ? 11.898 -7.414 -23.926 1.00 92.19 104 GLY A N 1
ATOM 769 C CA . GLY A 1 104 ? 10.753 -6.651 -24.436 1.00 92.19 104 GLY A CA 1
ATOM 770 C C . GLY A 1 104 ? 9.518 -6.673 -23.531 1.00 92.19 104 GLY A C 1
ATOM 771 O O . GLY A 1 104 ? 8.430 -6.317 -23.981 1.00 92.19 104 GLY A O 1
ATOM 772 N N . LYS A 1 105 ? 9.654 -7.112 -22.274 1.00 94.12 105 LYS A N 1
ATOM 773 C CA . LYS A 1 105 ? 8.557 -7.237 -21.309 1.00 94.12 105 LYS A CA 1
ATOM 774 C C . LYS A 1 105 ? 8.859 -6.485 -20.022 1.00 94.12 105 LYS A C 1
ATOM 776 O O . LYS A 1 105 ? 9.985 -6.495 -19.528 1.00 94.12 105 LYS A O 1
ATOM 781 N N . TYR A 1 106 ? 7.809 -5.894 -19.463 1.00 96.31 106 TYR A N 1
ATOM 782 C CA . TYR A 1 106 ? 7.836 -5.242 -18.161 1.00 96.31 106 TYR A CA 1
ATOM 783 C C . TYR A 1 106 ? 7.294 -6.170 -17.075 1.00 96.31 106 TYR A C 1
ATOM 785 O O . TYR A 1 106 ? 6.326 -6.900 -17.294 1.00 96.31 106 TYR A O 1
ATOM 793 N N . SER A 1 107 ? 7.906 -6.124 -15.896 1.00 96.81 107 SER A N 1
ATOM 794 C CA . SER A 1 107 ? 7.401 -6.764 -14.680 1.00 96.81 107 SER A CA 1
ATOM 795 C C . SER A 1 107 ? 7.543 -5.830 -13.483 1.00 96.81 107 SER A C 1
ATOM 797 O O . SER A 1 107 ? 8.395 -4.942 -13.481 1.00 96.81 107 SER A O 1
ATOM 799 N N . TYR A 1 108 ? 6.683 -6.021 -12.485 1.00 97.19 108 TYR A N 1
ATOM 800 C CA . TYR A 1 108 ? 6.556 -5.143 -11.323 1.00 97.19 108 TYR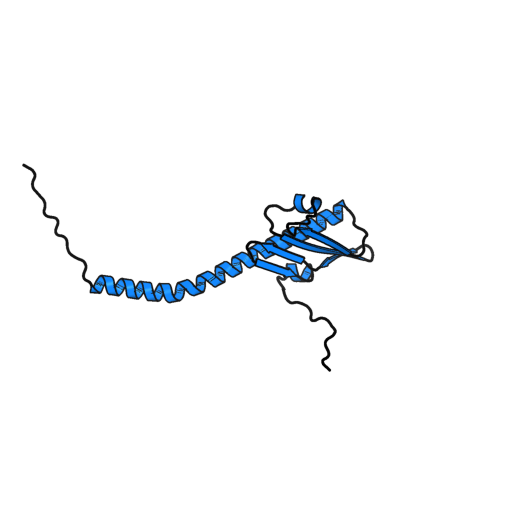 A CA 1
ATOM 801 C C . TYR A 1 108 ? 6.838 -5.938 -10.055 1.00 97.19 108 TYR A C 1
ATOM 803 O O . TYR A 1 108 ? 6.219 -6.987 -9.833 1.00 97.19 108 TYR A O 1
ATOM 811 N N . ALA A 1 109 ? 7.771 -5.436 -9.256 1.00 96.81 109 ALA A N 1
ATOM 812 C CA . ALA A 1 109 ? 8.259 -6.067 -8.042 1.00 96.81 109 ALA A CA 1
ATOM 813 C C . ALA A 1 109 ? 8.469 -5.037 -6.929 1.00 96.81 109 ALA A C 1
ATOM 815 O O . ALA A 1 109 ? 8.421 -3.833 -7.185 1.00 96.81 109 ALA A O 1
ATOM 816 N N . ASP A 1 110 ? 8.695 -5.532 -5.711 1.00 96.69 110 ASP A N 1
ATOM 817 C CA . ASP A 1 110 ? 9.024 -4.723 -4.529 1.00 96.69 110 ASP A CA 1
ATOM 818 C C . ASP A 1 110 ? 8.068 -3.533 -4.353 1.00 96.69 110 ASP A C 1
ATOM 820 O O . ASP A 1 110 ? 8.476 -2.374 -4.271 1.00 96.69 110 ASP A O 1
ATOM 824 N N . ILE A 1 111 ? 6.769 -3.834 -4.386 1.00 97.06 111 ILE A N 1
ATOM 825 C CA . ILE A 1 111 ? 5.697 -2.848 -4.289 1.00 97.06 111 ILE A CA 1
ATOM 826 C C . ILE A 1 111 ? 5.457 -2.581 -2.809 1.00 97.06 111 ILE A C 1
ATOM 828 O O . ILE A 1 111 ? 4.948 -3.448 -2.098 1.00 97.06 111 ILE A O 1
ATOM 832 N N . GLU A 1 112 ? 5.792 -1.382 -2.362 1.00 97.19 112 GLU A N 1
ATOM 833 C CA . GLU A 1 112 ? 5.608 -0.922 -0.994 1.00 97.19 112 GLU A CA 1
ATOM 834 C C . GLU A 1 112 ? 4.749 0.339 -0.996 1.00 97.19 112 GLU A C 1
ATOM 836 O O . GLU A 1 112 ? 5.017 1.280 -1.741 1.00 97.19 112 GLU A O 1
ATOM 841 N N . VAL A 1 113 ? 3.717 0.373 -0.153 1.00 96.94 113 VAL A N 1
ATOM 842 C CA . VAL A 1 113 ? 2.935 1.589 0.103 1.00 96.94 113 VAL A CA 1
ATOM 843 C C . VAL A 1 113 ? 2.753 1.752 1.597 1.00 96.94 113 VAL A C 1
ATOM 845 O O . VAL A 1 113 ? 2.394 0.803 2.298 1.00 96.94 113 VAL A O 1
ATOM 848 N N . THR A 1 114 ? 2.983 2.969 2.080 1.00 96.25 114 THR A N 1
ATOM 849 C CA . THR A 1 114 ? 2.830 3.336 3.483 1.00 96.25 114 THR A CA 1
ATOM 850 C C . THR A 1 114 ? 1.939 4.558 3.632 1.00 96.25 114 THR A C 1
ATOM 852 O O . THR A 1 114 ? 2.265 5.638 3.146 1.00 96.25 114 THR A O 1
ATOM 855 N N . LYS A 1 115 ? 0.850 4.421 4.392 1.00 94.56 115 LYS A N 1
ATOM 856 C CA . LYS A 1 115 ? -0.030 5.531 4.778 1.00 94.56 115 LYS A CA 1
ATOM 857 C C . LYS A 1 115 ? -0.563 5.333 6.190 1.00 94.56 115 LYS A C 1
ATOM 859 O O . LYS A 1 115 ? -0.815 4.210 6.614 1.00 94.56 115 LYS A O 1
ATOM 864 N N . ASP A 1 116 ? -0.702 6.421 6.946 1.00 91.81 116 ASP A N 1
ATOM 865 C CA . ASP A 1 116 ? -1.195 6.404 8.333 1.00 91.81 116 ASP A CA 1
ATOM 866 C C . ASP A 1 116 ? -0.477 5.380 9.238 1.00 91.81 116 ASP A C 1
ATOM 868 O O . ASP A 1 116 ? -1.102 4.683 10.046 1.00 91.81 116 ASP A O 1
ATOM 872 N N . SER A 1 117 ? 0.849 5.270 9.078 1.00 89.88 117 SER A N 1
ATOM 873 C CA . SER A 1 117 ? 1.715 4.305 9.779 1.00 89.88 117 SER A CA 1
ATOM 874 C C . SER A 1 117 ? 1.381 2.828 9.514 1.00 89.88 117 SER A C 1
ATOM 876 O O . SER A 1 117 ? 1.762 1.953 10.295 1.00 89.88 117 SER A O 1
ATOM 878 N N . LYS A 1 118 ? 0.662 2.535 8.428 1.00 94.31 118 LYS A N 1
ATOM 879 C CA . LYS A 1 118 ? 0.448 1.187 7.907 1.00 94.31 118 LYS A CA 1
ATOM 880 C C . LYS A 1 118 ? 1.204 1.022 6.604 1.00 94.31 118 LYS A C 1
ATOM 882 O O . LYS A 1 118 ? 0.999 1.802 5.682 1.00 94.31 118 LYS A O 1
ATOM 887 N N . THR A 1 119 ? 2.023 -0.017 6.555 1.00 95.31 119 THR A N 1
ATOM 888 C CA . THR A 1 119 ? 2.818 -0.401 5.392 1.00 95.31 119 THR A CA 1
ATOM 889 C C . THR A 1 119 ? 2.323 -1.743 4.879 1.00 95.31 119 THR A C 1
ATOM 891 O O . THR A 1 119 ? 2.093 -2.661 5.671 1.00 95.31 119 THR A O 1
ATOM 894 N N . VAL A 1 120 ? 2.137 -1.844 3.568 1.00 95.75 120 VAL A N 1
ATOM 895 C CA . VAL A 1 120 ? 1.902 -3.109 2.866 1.00 95.75 120 VAL A CA 1
ATOM 896 C C . VAL A 1 120 ? 3.004 -3.301 1.838 1.00 95.75 120 VAL A C 1
ATOM 898 O O . VAL A 1 120 ? 3.395 -2.355 1.157 1.00 95.75 120 VAL A O 1
ATOM 901 N N . GLU A 1 121 ? 3.486 -4.533 1.737 1.00 96.56 121 GLU A N 1
ATOM 902 C CA . GLU A 1 121 ? 4.589 -4.914 0.862 1.00 96.56 121 GLU A CA 1
ATOM 903 C C . GLU A 1 121 ? 4.187 -6.139 0.041 1.00 96.56 121 GLU A C 1
ATOM 905 O O . GLU A 1 121 ? 3.638 -7.108 0.577 1.00 96.56 121 GLU A O 1
ATOM 910 N N . TYR A 1 122 ? 4.489 -6.107 -1.254 1.00 97.12 122 TYR A N 1
ATOM 911 C CA . TYR A 1 122 ? 4.252 -7.207 -2.179 1.00 97.12 122 TYR A CA 1
ATOM 912 C C . TYR A 1 122 ? 5.457 -7.404 -3.089 1.00 97.12 122 TYR A C 1
ATOM 914 O O . TYR A 1 122 ? 5.866 -6.497 -3.809 1.00 97.12 122 TYR A O 1
ATOM 922 N N . GLU A 1 123 ? 5.990 -8.625 -3.124 1.00 95.62 123 GLU A N 1
ATOM 923 C CA . GLU A 1 123 ? 7.157 -8.931 -3.963 1.00 95.62 123 GLU A CA 1
ATOM 924 C C . GLU A 1 123 ? 6.849 -8.855 -5.460 1.00 95.62 123 GLU A C 1
ATOM 926 O O . GLU A 1 123 ? 7.751 -8.638 -6.259 1.00 95.62 123 GLU A O 1
ATOM 931 N N . THR A 1 124 ? 5.593 -9.085 -5.861 1.00 96.56 124 THR A N 1
ATOM 932 C CA . THR A 1 124 ? 5.181 -9.127 -7.273 1.00 96.56 124 THR A CA 1
ATOM 933 C C . THR A 1 124 ? 3.758 -8.607 -7.464 1.00 96.56 124 THR A C 1
ATOM 935 O O . THR A 1 124 ? 2.936 -8.671 -6.546 1.00 96.56 124 THR A O 1
ATOM 938 N N . GLU A 1 125 ? 3.418 -8.200 -8.693 1.00 96.38 125 GLU A N 1
ATOM 939 C CA . GLU A 1 125 ? 2.029 -7.890 -9.073 1.00 96.38 125 GLU A CA 1
ATOM 940 C C . GLU A 1 125 ? 1.059 -9.046 -8.755 1.00 96.38 125 GLU A C 1
ATOM 942 O O . GLU A 1 125 ? -0.058 -8.808 -8.296 1.00 96.38 125 GLU A O 1
ATOM 947 N N . ALA A 1 126 ? 1.459 -10.301 -8.990 1.00 96.38 126 ALA A N 1
ATOM 948 C CA . ALA A 1 126 ? 0.590 -11.451 -8.741 1.00 96.38 126 ALA A CA 1
ATOM 949 C C . ALA A 1 126 ? 0.223 -11.563 -7.254 1.00 96.38 126 ALA A C 1
ATOM 951 O O . ALA A 1 126 ? -0.949 -11.739 -6.920 1.00 96.38 126 ALA A O 1
ATOM 952 N N . LYS A 1 127 ? 1.219 -11.382 -6.378 1.00 96.56 127 LYS A N 1
ATOM 953 C CA . LYS A 1 127 ? 1.046 -11.378 -4.923 1.00 96.56 127 LYS A CA 1
ATOM 954 C C . LYS A 1 127 ? 0.210 -10.201 -4.435 1.00 96.56 127 LYS A C 1
ATOM 956 O O . LYS A 1 127 ? -0.662 -10.392 -3.590 1.00 96.56 127 LYS A O 1
ATOM 961 N N . LEU A 1 128 ? 0.392 -9.015 -5.020 1.00 96.88 128 LEU A N 1
ATOM 962 C CA . LEU A 1 128 ? -0.498 -7.881 -4.776 1.00 96.88 128 LEU A CA 1
ATOM 963 C C . LEU A 1 128 ? -1.944 -8.268 -5.107 1.00 96.88 128 LEU A C 1
ATOM 965 O O . LEU A 1 128 ? -2.811 -8.201 -4.244 1.00 96.88 128 LEU A O 1
ATOM 969 N N . ARG A 1 129 ? -2.219 -8.777 -6.311 1.00 96.00 129 ARG A N 1
ATOM 970 C CA . ARG A 1 129 ? -3.585 -9.150 -6.724 1.00 96.00 129 ARG A CA 1
ATOM 971 C C . ARG A 1 129 ? -4.227 -10.233 -5.856 1.00 96.00 129 ARG A C 1
ATOM 973 O O . ARG A 1 129 ? -5.447 -10.232 -5.709 1.00 96.00 129 ARG A O 1
ATOM 980 N N . SER A 1 130 ? -3.436 -11.139 -5.283 1.00 95.88 130 SER A N 1
ATOM 981 C CA . SER A 1 130 ? -3.921 -12.166 -4.355 1.00 95.88 130 SER A CA 1
ATOM 982 C C . SER A 1 130 ? -3.918 -11.735 -2.885 1.00 95.88 130 SER A C 1
ATOM 984 O O . SER A 1 130 ? -4.282 -12.546 -2.036 1.00 95.88 130 SER A O 1
ATOM 986 N N . LYS A 1 131 ? -3.516 -10.492 -2.568 1.00 94.75 131 LYS A N 1
ATOM 987 C CA . LYS A 1 131 ? -3.276 -9.996 -1.198 1.00 94.75 131 LYS A CA 1
ATOM 988 C C . LYS A 1 131 ? -2.288 -10.859 -0.396 1.00 94.75 131 LYS A C 1
ATOM 990 O O . LYS A 1 131 ? -2.368 -10.919 0.828 1.00 94.75 131 LYS A O 1
ATOM 995 N N . ASP A 1 132 ? -1.356 -11.522 -1.071 1.00 93.06 132 ASP A N 1
ATOM 996 C CA . ASP A 1 132 ? -0.343 -12.360 -0.433 1.00 93.06 132 ASP A CA 1
ATOM 997 C C . ASP A 1 132 ? 0.891 -11.521 -0.081 1.00 93.06 132 ASP A C 1
ATOM 999 O O . ASP A 1 132 ? 1.677 -11.158 -0.951 1.00 93.06 132 ASP A O 1
ATOM 1003 N N . THR A 1 133 ? 1.058 -11.204 1.201 1.00 87.69 133 THR A N 1
ATOM 1004 C CA . THR A 1 133 ? 2.201 -10.433 1.719 1.00 87.69 133 THR A CA 1
ATOM 1005 C C . THR A 1 133 ? 3.388 -11.314 2.119 1.00 87.69 133 THR A C 1
ATOM 1007 O O . THR A 1 133 ? 4.362 -10.823 2.690 1.00 87.69 133 THR A O 1
ATOM 1010 N N . SER A 1 134 ? 3.333 -12.626 1.862 1.00 83.44 134 SER A N 1
ATOM 1011 C CA . SER A 1 134 ? 4.437 -13.523 2.195 1.00 83.44 134 SER A CA 1
ATOM 1012 C C . SER A 1 134 ? 5.683 -13.178 1.382 1.00 83.44 134 SER A C 1
ATOM 1014 O O . SER A 1 134 ? 5.624 -13.007 0.159 1.00 83.44 134 SER A O 1
ATOM 1016 N N . LYS A 1 135 ? 6.836 -13.126 2.056 1.00 75.62 135 LYS A N 1
ATOM 1017 C CA . LYS A 1 135 ? 8.130 -13.054 1.379 1.00 75.62 135 LYS A CA 1
ATOM 1018 C 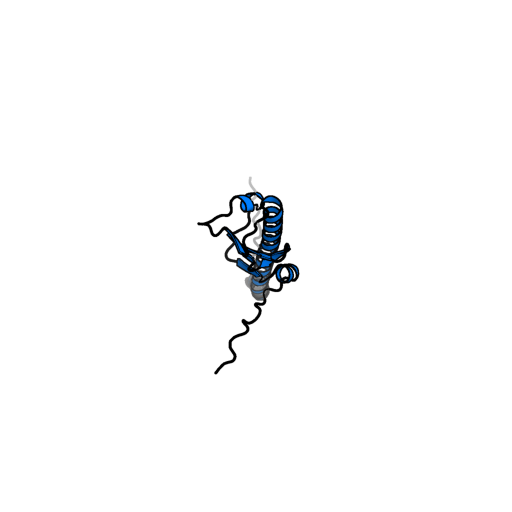C . LYS A 1 135 ? 8.612 -14.454 1.013 1.00 75.62 135 LYS A C 1
ATOM 1020 O O . LYS A 1 135 ? 8.530 -15.375 1.828 1.00 75.62 135 LYS A O 1
ATOM 1025 N N . THR A 1 136 ? 9.087 -14.628 -0.214 1.00 74.62 136 THR A N 1
ATOM 1026 C CA . THR A 1 136 ? 9.746 -15.856 -0.648 1.00 74.62 136 THR A CA 1
ATOM 1027 C C . THR A 1 136 ? 11.068 -15.952 0.113 1.00 74.62 136 THR A C 1
ATOM 1029 O O . THR A 1 136 ? 11.853 -15.004 0.069 1.00 74.62 136 THR A O 1
ATOM 1032 N N . PRO A 1 137 ? 11.344 -17.050 0.840 1.00 65.94 137 PRO A N 1
ATOM 1033 C CA . PRO A 1 137 ? 12.612 -17.199 1.539 1.00 65.94 137 PRO A CA 1
ATOM 1034 C C . PRO A 1 137 ? 13.756 -17.062 0.536 1.00 65.94 137 PRO A C 1
ATOM 1036 O O . PRO A 1 137 ? 13.748 -17.738 -0.496 1.00 65.94 137 PRO A O 1
ATOM 1039 N N . ALA A 1 138 ? 14.727 -16.195 0.826 1.00 61.28 138 ALA A N 1
ATOM 1040 C CA . ALA A 1 138 ? 15.931 -16.106 0.016 1.00 61.28 138 ALA A CA 1
ATOM 1041 C C . ALA A 1 138 ? 16.564 -17.504 -0.047 1.00 61.28 138 ALA A C 1
ATOM 1043 O O . ALA A 1 138 ? 16.823 -18.126 0.984 1.00 61.28 138 ALA A O 1
ATOM 1044 N N . SER A 1 139 ? 16.767 -18.029 -1.255 1.00 57.53 139 SER A N 1
ATOM 1045 C CA . SER A 1 139 ? 17.424 -19.316 -1.474 1.00 57.53 139 SER A CA 1
ATOM 1046 C C . SER A 1 139 ? 18.895 -19.201 -1.066 1.00 57.53 139 SER A C 1
ATOM 1048 O O . SER A 1 139 ? 19.749 -18.906 -1.900 1.00 57.53 139 SER A O 1
ATOM 1050 N N . GLY A 1 140 ? 19.186 -19.352 0.225 1.00 58.00 140 GLY A N 1
ATOM 1051 C CA . GLY A 1 140 ? 20.530 -19.132 0.747 1.00 58.00 140 GLY A CA 1
ATOM 1052 C C . GLY A 1 140 ? 20.611 -18.936 2.256 1.00 58.00 140 GLY A C 1
ATOM 1053 O O . GLY A 1 140 ? 21.273 -18.009 2.697 1.00 58.00 140 GLY A O 1
ATOM 1054 N N . ASP A 1 141 ? 19.973 -19.800 3.041 1.00 56.31 141 ASP A N 1
ATOM 1055 C CA . ASP A 1 141 ? 20.483 -20.124 4.378 1.00 56.31 141 ASP A CA 1
ATOM 1056 C C . ASP A 1 141 ? 20.249 -21.613 4.649 1.00 56.31 141 ASP A C 1
ATOM 1058 O O . ASP A 1 141 ? 19.370 -22.035 5.400 1.00 56.31 141 ASP A O 1
ATOM 1062 N N . SER A 1 142 ? 20.997 -22.451 3.930 1.00 49.31 142 SER A N 1
ATOM 1063 C CA . SER A 1 142 ? 21.283 -23.790 4.427 1.00 49.31 142 SER A CA 1
ATOM 1064 C C . SER A 1 142 ? 22.283 -23.615 5.563 1.00 49.31 142 SER A C 1
ATOM 1066 O O . SER A 1 142 ? 23.488 -23.521 5.310 1.00 49.31 142 SER A O 1
ATOM 1068 N N . GLY A 1 143 ? 21.755 -23.516 6.783 1.00 56.09 143 GLY A N 1
ATOM 1069 C CA . GLY A 1 143 ? 22.543 -23.425 8.002 1.00 56.09 143 GLY A CA 1
ATOM 1070 C C . GLY A 1 143 ? 23.691 -24.434 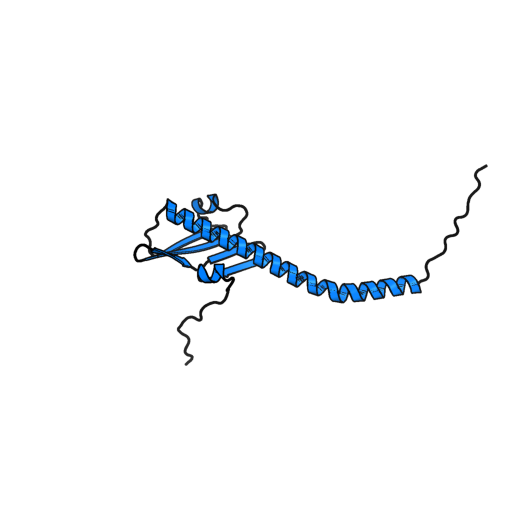8.001 1.00 56.09 143 GLY A C 1
ATOM 1071 O O . GLY A 1 143 ? 23.488 -25.630 7.771 1.00 56.09 143 GLY A O 1
ATOM 1072 N N . SER A 1 144 ? 24.897 -23.912 8.214 1.00 46.00 144 SER A N 1
ATOM 1073 C CA . SER A 1 144 ? 26.027 -24.673 8.753 1.00 46.00 144 SER A CA 1
ATOM 1074 C C . SER A 1 144 ? 25.986 -24.634 10.273 1.00 46.00 144 SER A C 1
ATOM 1076 O O . SER A 1 144 ? 25.594 -23.576 10.815 1.00 46.00 144 SER A O 1
#

pLDDT: mean 88.08, std 12.17, range [45.31, 97.56]

Secondary structure (DSSP, 8-state):
----------PPPHHHHHHHHHHHHHHHHHHHHHHHHHHHHHHHHHHHHHHHHHHHHHHHHHHHH---SSEEEEEE-SSSB-HHHHTT-SS--EEEEEEEEETTEEEEEEEEEEETTEEEEEEEHHHHHTT--PPPPPS-----

Foldseek 3Di:
DDDDDPPDPPDDDPVVVVVVVVVVVVCCVVVVVVVVVVVVVVVQVVQLVQLVQLVVLVVVCCVVVVDPDQKDKAWDPPVDHPVSSVVSHDPFATWIWMWGDDPNDIFIAFTWGDDPNDIATDGGPVCSVVVNRDDDPDPDCPDD